Protein AF-A0A962R7C5-F1 (afdb_monomer)

Radius of gyration: 18.53 Å; Cα contacts (8 Å, |Δi|>4): 18; chains: 1; bounding box: 43×29×45 Å

Foldseek 3Di:
DDDDDDDDDPVVVVVLVVVCVVVVHDSVVSVVVVVVVVVVVVVVVVVCVVCVVVCVVVPHPDPVVVVVVPD

Nearest PDB structures (foldseek):
  4d8j-assembly1_A  TM=6.678E-01  e=1.525E+00  Escherichia coli

Mean predicted aligned error: 5.5 Å

Sequence (71 aa):
MTTLTLRIDDQMATDLQRIADMQHRTKSDVAREMLRKDIALEKYRQLRQKALPLAEAAGYLTDEDVFEDIS

Secondary structure (DSSP, 8-state):
---------HHHHHHHHHHHHHTT--HHHHHHHHHHHHHHHHHHHHHHHHHHHHHHHHT--SHHHHHHHH-

pLDDT: mean 92.58, std 5.39, range [62.28, 97.44]

Solvent-accessible surface area (backbone atoms only — not comparable to full-atom values): 4304 Å² total; per-residue (Å²): 140,86,87,84,90,79,91,74,57,72,64,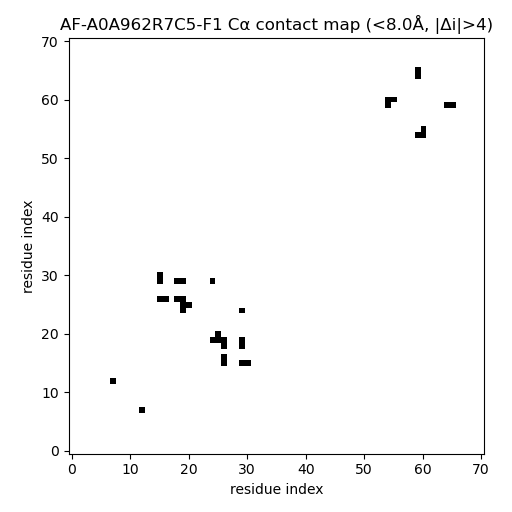59,55,48,53,43,42,54,52,10,62,78,66,76,48,51,48,67,58,50,52,52,50,53,52,49,52,51,54,50,51,52,52,47,52,57,49,47,67,65,44,46,68,56,35,48,74,72,69,36,88,47,75,61,56,52,48,69,76,76,104

Structure (mmCIF, N/CA/C/O backbone):
data_AF-A0A962R7C5-F1
#
_entry.id   AF-A0A962R7C5-F1
#
loop_
_atom_site.group_PDB
_atom_site.id
_atom_site.type_symbol
_atom_site.label_atom_id
_atom_site.label_alt_id
_atom_site.label_comp_id
_atom_site.label_asym_id
_atom_site.label_entity_id
_atom_site.label_seq_id
_atom_site.pdbx_PDB_ins_code
_atom_site.Cartn_x
_atom_site.Cartn_y
_atom_site.Cartn_z
_atom_site.occupancy
_atom_site.B_iso_or_equiv
_atom_site.auth_seq_id
_atom_site.auth_comp_id
_atom_site.auth_asym_id
_atom_site.auth_atom_id
_atom_site.pdbx_PDB_model_num
ATOM 1 N N . MET A 1 1 ? 2.140 19.174 -7.374 1.00 62.28 1 MET A N 1
AT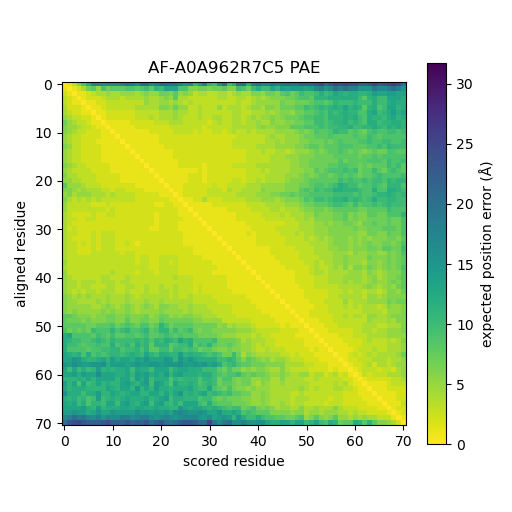OM 2 C CA . MET A 1 1 ? 2.748 17.826 -7.361 1.00 62.28 1 MET A CA 1
ATOM 3 C C . MET A 1 1 ? 3.896 17.843 -6.374 1.00 62.28 1 MET A C 1
ATOM 5 O O . MET A 1 1 ? 4.635 18.816 -6.368 1.00 62.28 1 MET A O 1
ATOM 9 N N . THR A 1 2 ? 4.017 16.821 -5.534 1.00 87.62 2 THR A N 1
ATOM 10 C CA . THR A 1 2 ? 5.168 16.629 -4.645 1.00 87.62 2 THR A CA 1
ATOM 11 C C . THR A 1 2 ? 6.008 15.474 -5.183 1.00 87.62 2 THR A C 1
ATOM 13 O O . THR A 1 2 ? 5.460 14.474 -5.649 1.00 87.62 2 THR A O 1
ATOM 16 N N . THR A 1 3 ? 7.330 15.627 -5.166 1.00 89.25 3 THR A N 1
ATOM 17 C CA . THR A 1 3 ? 8.269 14.608 -5.650 1.00 89.25 3 THR A CA 1
ATOM 18 C C . THR A 1 3 ? 8.885 13.899 -4.454 1.00 89.25 3 THR A C 1
ATOM 20 O O . THR A 1 3 ? 9.406 14.552 -3.553 1.00 89.25 3 THR A O 1
ATOM 23 N N . LEU A 1 4 ? 8.827 12.569 -4.450 1.00 89.19 4 LEU A N 1
ATOM 24 C CA . LEU A 1 4 ? 9.502 11.717 -3.477 1.00 89.19 4 LEU A CA 1
ATOM 25 C C . LEU A 1 4 ? 10.626 10.972 -4.198 1.00 89.19 4 LEU A C 1
ATOM 27 O O . LEU A 1 4 ? 10.355 10.171 -5.092 1.00 89.19 4 LEU A O 1
ATOM 31 N N . THR A 1 5 ? 11.871 11.223 -3.801 1.00 92.06 5 THR A N 1
ATOM 32 C CA . THR A 1 5 ? 13.032 10.459 -4.269 1.00 92.06 5 THR A CA 1
ATOM 33 C C . THR A 1 5 ? 13.383 9.436 -3.201 1.00 92.06 5 THR A C 1
ATOM 35 O O . THR A 1 5 ? 13.694 9.808 -2.072 1.00 92.06 5 THR A O 1
ATOM 38 N N . LEU A 1 6 ? 13.324 8.153 -3.546 1.00 89.69 6 LEU A N 1
ATOM 39 C CA . LEU A 1 6 ? 13.604 7.053 -2.628 1.00 89.69 6 LEU A CA 1
ATOM 40 C C . LEU A 1 6 ? 14.584 6.068 -3.271 1.00 89.69 6 LEU A C 1
ATOM 42 O O . LEU A 1 6 ? 14.559 5.864 -4.486 1.00 89.69 6 LEU A O 1
ATOM 46 N N . ARG A 1 7 ? 15.471 5.487 -2.462 1.00 94.44 7 ARG A N 1
ATOM 47 C CA . ARG A 1 7 ? 16.389 4.433 -2.910 1.00 94.44 7 ARG A CA 1
ATOM 48 C C . ARG A 1 7 ? 15.666 3.093 -2.858 1.00 94.44 7 ARG A C 1
ATOM 50 O O . ARG A 1 7 ? 15.016 2.799 -1.861 1.00 94.44 7 ARG A O 1
ATOM 57 N N . ILE A 1 8 ? 15.808 2.309 -3.917 1.00 93.50 8 ILE A N 1
ATOM 58 C CA . ILE A 1 8 ? 15.318 0.933 -4.019 1.00 93.50 8 ILE A CA 1
ATOM 59 C C . ILE A 1 8 ? 16.461 0.056 -4.503 1.00 93.50 8 ILE A C 1
ATOM 61 O O . ILE A 1 8 ? 17.364 0.556 -5.177 1.00 93.50 8 ILE A O 1
ATOM 65 N N . ASP A 1 9 ? 16.425 -1.223 -4.154 1.00 96.81 9 ASP A N 1
ATOM 66 C CA . ASP A 1 9 ? 17.331 -2.203 -4.739 1.00 96.81 9 ASP A CA 1
ATOM 67 C C . ASP A 1 9 ? 16.955 -2.527 -6.201 1.00 96.81 9 ASP A C 1
ATOM 69 O O . ASP A 1 9 ? 15.865 -2.201 -6.694 1.00 96.81 9 ASP A O 1
ATOM 73 N N . ASP A 1 10 ? 17.892 -3.157 -6.909 1.00 96.12 10 ASP A N 1
ATOM 74 C CA . ASP A 1 10 ? 17.748 -3.485 -8.331 1.00 96.12 10 ASP A CA 1
ATOM 75 C C . ASP A 1 10 ? 16.637 -4.513 -8.587 1.00 96.12 10 ASP A C 1
ATOM 77 O O . ASP A 1 10 ? 15.986 -4.495 -9.639 1.00 96.12 10 ASP A O 1
ATOM 81 N N . GLN A 1 11 ? 16.377 -5.387 -7.612 1.00 97.12 11 GLN A N 1
ATOM 82 C CA . GLN A 1 11 ? 15.342 -6.410 -7.709 1.00 97.12 11 GLN A CA 1
ATOM 83 C C . GLN A 1 11 ? 13.955 -5.761 -7.711 1.00 97.12 11 GLN A C 1
ATOM 85 O O . GLN A 1 11 ? 13.170 -5.970 -8.636 1.00 97.12 11 GLN A O 1
ATOM 90 N N . MET A 1 12 ? 13.689 -4.874 -6.753 1.00 94.94 12 MET A N 1
ATOM 91 C CA . MET A 1 12 ? 12.459 -4.096 -6.668 1.00 94.94 12 MET A CA 1
ATOM 92 C C . MET A 1 12 ? 12.263 -3.218 -7.908 1.00 94.94 12 MET A C 1
ATOM 94 O O . MET A 1 12 ? 11.149 -3.104 -8.425 1.00 94.94 12 MET A O 1
ATOM 98 N N . ALA A 1 13 ? 13.333 -2.605 -8.425 1.00 94.50 13 ALA A N 1
ATOM 99 C CA . ALA A 1 13 ? 13.260 -1.827 -9.658 1.00 94.50 13 ALA A CA 1
ATOM 100 C C . ALA A 1 13 ? 12.816 -2.679 -10.859 1.00 94.50 13 ALA A C 1
ATOM 102 O O . ALA A 1 13 ? 12.015 -2.201 -11.670 1.00 94.50 13 ALA A O 1
ATOM 103 N N . THR A 1 14 ? 13.320 -3.911 -10.946 1.00 96.88 14 THR A N 1
ATOM 104 C CA . THR A 1 14 ? 13.004 -4.885 -11.999 1.00 96.88 14 THR A CA 1
ATOM 105 C C . THR A 1 14 ? 11.572 -5.398 -11.876 1.00 96.88 14 THR A C 1
ATOM 107 O O . THR A 1 14 ? 10.843 -5.445 -12.868 1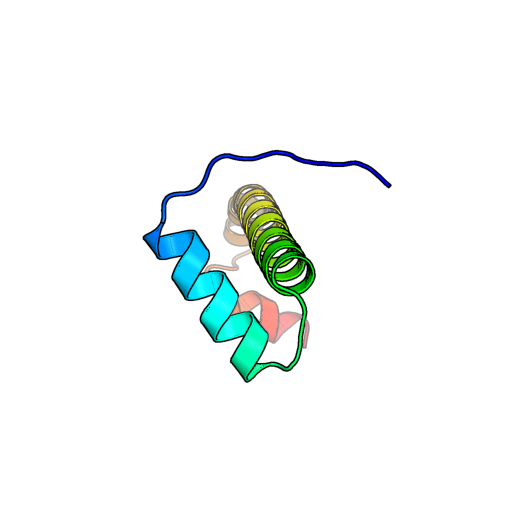.00 96.88 14 THR A O 1
ATOM 110 N N . ASP A 1 15 ? 11.133 -5.726 -10.663 1.00 96.25 15 ASP A N 1
ATOM 111 C CA . ASP A 1 15 ? 9.782 -6.228 -10.415 1.00 96.25 15 ASP A CA 1
ATOM 112 C C . ASP A 1 15 ? 8.722 -5.162 -10.709 1.00 96.25 15 ASP A C 1
ATOM 114 O O . ASP A 1 15 ? 7.731 -5.445 -11.385 1.00 96.25 15 ASP A O 1
ATOM 118 N N . LEU A 1 16 ? 8.966 -3.908 -10.309 1.00 95.62 16 LEU A N 1
ATOM 119 C CA . LEU A 1 16 ? 8.094 -2.786 -10.661 1.00 95.62 16 LEU A CA 1
ATOM 120 C C . LEU A 1 16 ? 7.999 -2.581 -12.175 1.00 95.62 16 LEU A C 1
ATOM 122 O O . LEU A 1 16 ? 6.913 -2.289 -12.674 1.00 95.62 16 LEU A O 1
ATOM 126 N N . GLN A 1 17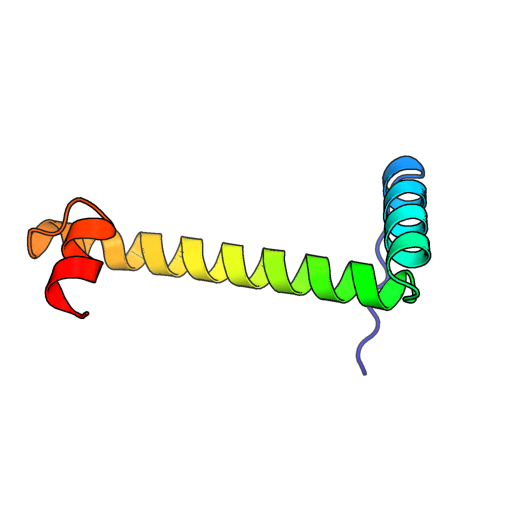 ? 9.111 -2.727 -12.902 1.00 96.25 17 GLN A N 1
ATOM 127 C CA . GLN A 1 17 ? 9.112 -2.587 -14.357 1.00 96.25 17 GLN A CA 1
ATOM 128 C C . GLN A 1 17 ? 8.294 -3.699 -15.020 1.00 96.25 17 GLN A C 1
ATOM 130 O O . GLN A 1 17 ? 7.413 -3.404 -15.819 1.00 96.25 17 GLN A O 1
ATOM 135 N N . ARG A 1 18 ? 8.499 -4.959 -14.618 1.00 97.38 18 ARG A N 1
ATOM 136 C CA . ARG A 1 18 ? 7.752 -6.103 -15.160 1.00 97.38 18 ARG A CA 1
ATOM 137 C C . ARG A 1 18 ? 6.245 -5.941 -14.964 1.00 97.38 18 ARG A C 1
ATOM 139 O O . ARG A 1 18 ? 5.471 -6.170 -15.888 1.00 97.38 18 ARG A O 1
ATOM 146 N N . ILE A 1 19 ? 5.824 -5.521 -13.770 1.00 97.06 19 ILE A N 1
ATOM 147 C CA . ILE A 1 19 ? 4.406 -5.291 -13.461 1.00 97.06 19 ILE A CA 1
ATOM 148 C C . ILE A 1 19 ? 3.849 -4.135 -14.299 1.00 97.06 19 ILE A C 1
ATOM 150 O O . ILE A 1 19 ? 2.730 -4.223 -14.802 1.00 97.06 19 ILE A O 1
ATOM 154 N N . ALA A 1 20 ? 4.620 -3.058 -14.456 1.00 97.38 20 ALA A N 1
ATOM 155 C CA . ALA A 1 20 ? 4.237 -1.913 -15.273 1.00 97.38 20 ALA A CA 1
ATOM 156 C C . ALA A 1 20 ? 4.041 -2.303 -16.745 1.00 97.38 20 ALA A C 1
ATOM 158 O O . ALA A 1 20 ? 3.012 -1.954 -17.327 1.00 97.38 20 ALA A O 1
ATOM 159 N N . ASP A 1 21 ? 4.951 -3.105 -17.300 1.00 97.44 21 ASP A N 1
ATOM 160 C CA . ASP A 1 21 ? 4.869 -3.611 -18.671 1.00 97.44 21 ASP A CA 1
ATOM 161 C C . ASP A 1 21 ? 3.638 -4.510 -18.864 1.00 97.44 21 ASP A C 1
ATOM 163 O O . ASP A 1 21 ? 2.873 -4.314 -19.808 1.00 97.44 21 ASP A O 1
ATOM 167 N N . MET A 1 22 ? 3.388 -5.435 -17.928 1.00 96.94 22 MET A N 1
ATOM 168 C CA . MET A 1 22 ? 2.214 -6.322 -17.954 1.00 96.94 22 MET A CA 1
ATOM 169 C C . MET A 1 22 ? 0.881 -5.567 -17.891 1.00 96.94 22 MET A C 1
ATOM 171 O O . MET A 1 22 ? -0.119 -6.043 -18.422 1.00 96.94 22 MET A O 1
ATOM 175 N N . GLN A 1 23 ? 0.845 -4.416 -17.216 1.00 95.75 23 GLN A N 1
ATOM 176 C CA . GLN A 1 23 ? -0.368 -3.609 -17.058 1.00 95.75 23 GLN A CA 1
ATOM 177 C C . GLN A 1 23 ? -0.472 -2.465 -18.074 1.00 95.75 23 GLN A C 1
ATOM 179 O O . GLN A 1 23 ? -1.432 -1.700 -18.004 1.00 95.75 23 GLN A O 1
ATOM 184 N N . HIS A 1 24 ? 0.497 -2.317 -18.985 1.00 96.12 24 HIS A N 1
ATOM 185 C CA . HIS A 1 24 ? 0.608 -1.178 -19.905 1.00 96.12 24 HIS A CA 1
ATOM 186 C C . HIS A 1 24 ? 0.576 0.185 -19.190 1.00 96.12 24 HIS A C 1
ATOM 188 O O . HIS A 1 24 ? -0.110 1.122 -19.602 1.00 96.12 24 HIS A O 1
ATOM 194 N N . ARG A 1 25 ? 1.312 0.298 -18.081 1.00 96.50 25 ARG A N 1
ATOM 195 C CA . ARG A 1 25 ? 1.371 1.494 -17.227 1.00 96.50 25 ARG A CA 1
ATOM 196 C C . ARG A 1 25 ? 2.805 1.943 -17.012 1.00 96.50 25 ARG A C 1
ATOM 198 O O . ARG A 1 25 ? 3.746 1.212 -17.287 1.00 96.50 25 ARG A O 1
ATOM 205 N N . THR A 1 26 ? 2.990 3.153 -16.489 1.00 95.62 26 THR A N 1
ATOM 206 C CA . THR A 1 26 ? 4.332 3.612 -16.116 1.00 95.62 26 THR A CA 1
ATOM 207 C C . THR A 1 26 ? 4.766 3.007 -14.780 1.00 95.62 26 THR A C 1
ATOM 209 O O . THR A 1 26 ? 3.950 2.786 -13.879 1.00 95.62 26 THR A O 1
ATOM 212 N N . LYS A 1 27 ? 6.079 2.814 -14.607 1.00 93.81 27 LYS A N 1
ATOM 213 C CA . LYS A 1 27 ? 6.674 2.352 -13.343 1.00 93.81 27 LYS A CA 1
ATOM 214 C C . LYS A 1 27 ? 6.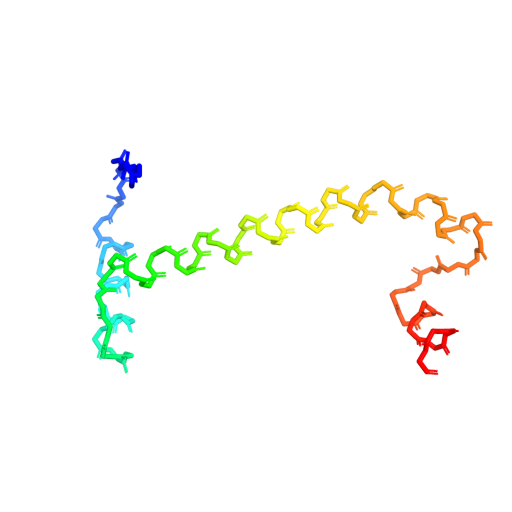263 3.228 -12.153 1.00 93.81 27 LYS A C 1
ATOM 216 O O . LYS A 1 27 ? 5.958 2.721 -11.076 1.00 93.81 27 LYS A O 1
ATOM 221 N N . SER A 1 28 ? 6.206 4.546 -12.354 1.00 93.38 28 SER A N 1
ATOM 222 C CA . SER A 1 28 ? 5.780 5.502 -11.327 1.00 93.38 28 SER A CA 1
ATOM 223 C C . SER A 1 28 ? 4.297 5.384 -10.976 1.00 93.38 28 SER A C 1
ATOM 225 O O . SER A 1 28 ? 3.945 5.584 -9.816 1.00 93.38 28 SER A O 1
ATOM 227 N N . ASP A 1 29 ? 3.424 5.055 -11.932 1.00 94.81 29 ASP A N 1
ATOM 228 C CA . ASP A 1 29 ? 1.996 4.868 -11.653 1.00 94.81 29 ASP A CA 1
ATOM 229 C C . ASP A 1 29 ? 1.739 3.608 -10.833 1.00 94.81 29 ASP A C 1
ATOM 231 O O . ASP A 1 29 ? 0.980 3.667 -9.863 1.00 94.81 29 ASP A O 1
ATOM 235 N N . VAL A 1 30 ? 2.407 2.502 -11.175 1.00 95.75 30 VAL A N 1
ATOM 236 C CA . VAL A 1 30 ? 2.344 1.253 -10.402 1.00 95.75 30 VAL A CA 1
ATOM 237 C C . VAL A 1 30 ? 2.887 1.469 -8.992 1.00 95.75 30 VAL A C 1
ATOM 239 O O . VAL A 1 30 ? 2.198 1.162 -8.020 1.00 95.75 30 VAL A O 1
ATOM 242 N N . ALA A 1 31 ? 4.070 2.079 -8.862 1.00 94.44 31 ALA A N 1
ATOM 243 C CA . ALA A 1 31 ? 4.661 2.374 -7.558 1.00 94.44 31 ALA A CA 1
ATOM 244 C C . ALA A 1 31 ? 3.739 3.256 -6.700 1.00 94.44 31 ALA A C 1
ATOM 246 O O . ALA A 1 31 ? 3.524 2.980 -5.521 1.00 94.44 31 ALA A O 1
ATOM 247 N N . ARG A 1 32 ? 3.137 4.295 -7.294 1.00 94.38 32 ARG A N 1
ATOM 248 C CA . ARG A 1 32 ? 2.208 5.184 -6.586 1.00 94.38 32 ARG A CA 1
ATOM 249 C C . ARG A 1 32 ? 0.950 4.452 -6.126 1.00 94.38 32 ARG A C 1
ATOM 251 O O . ARG A 1 32 ? 0.461 4.728 -5.034 1.00 94.38 32 ARG A O 1
ATOM 258 N N . GLU A 1 33 ? 0.401 3.557 -6.940 1.00 95.12 33 GLU A N 1
ATOM 259 C CA . GLU A 1 33 ? -0.762 2.762 -6.543 1.00 95.12 33 GLU A CA 1
ATOM 260 C C . GLU A 1 33 ? -0.432 1.800 -5.404 1.00 95.12 33 GLU A C 1
ATOM 262 O O . GLU A 1 33 ? -1.173 1.751 -4.423 1.00 95.12 33 GLU A O 1
ATOM 267 N N . MET A 1 34 ? 0.680 1.073 -5.507 1.00 94.75 34 MET A N 1
ATOM 268 C CA . MET A 1 34 ? 1.117 0.147 -4.464 1.00 94.75 34 MET A CA 1
ATOM 269 C C . MET A 1 34 ? 1.344 0.874 -3.135 1.00 94.75 34 MET A C 1
ATOM 271 O O . MET A 1 34 ? 0.798 0.457 -2.117 1.00 94.75 34 MET A O 1
ATOM 275 N N . LEU A 1 35 ? 2.034 2.021 -3.156 1.00 94.75 35 LEU A N 1
ATOM 276 C CA . LEU A 1 35 ? 2.223 2.858 -1.966 1.00 94.75 35 LEU A CA 1
ATOM 277 C C . LEU A 1 35 ? 0.894 3.345 -1.379 1.00 94.75 35 LEU A C 1
ATOM 279 O O . LEU A 1 35 ? 0.728 3.369 -0.165 1.00 94.75 35 LEU A O 1
ATOM 283 N N . ARG A 1 36 ? -0.083 3.721 -2.215 1.00 95.62 36 ARG A N 1
ATOM 284 C CA . ARG A 1 36 ? -1.413 4.118 -1.722 1.00 95.62 36 ARG A CA 1
ATOM 285 C C . ARG A 1 36 ? -2.136 2.971 -1.027 1.00 95.62 36 ARG A C 1
ATOM 287 O O . ARG A 1 36 ? -2.744 3.212 0.013 1.00 95.62 36 ARG A O 1
ATOM 294 N N . LYS A 1 37 ? -2.081 1.760 -1.590 1.00 96.44 37 LYS A N 1
ATOM 295 C CA . LYS A 1 37 ? -2.687 0.565 -0.987 1.00 96.44 37 LYS A CA 1
ATOM 296 C C . LYS A 1 37 ? -2.052 0.257 0.365 1.00 96.44 37 LYS A C 1
ATOM 298 O O . LYS A 1 37 ? -2.778 0.046 1.329 1.00 96.44 37 LYS A O 1
ATOM 303 N N . ASP A 1 38 ? -0.727 0.319 0.446 1.00 96.19 38 ASP A N 1
ATOM 304 C CA . ASP A 1 38 ? -0.001 0.048 1.686 1.00 96.19 38 ASP A CA 1
ATOM 305 C C . ASP A 1 38 ? -0.286 1.103 2.770 1.00 96.19 38 ASP A C 1
ATOM 307 O O . ASP A 1 38 ? -0.638 0.764 3.897 1.00 96.19 38 ASP A O 1
ATOM 311 N N . ILE A 1 39 ? -0.296 2.393 2.410 1.00 96.56 39 ILE A N 1
ATOM 312 C CA . ILE A 1 39 ? -0.691 3.475 3.329 1.00 96.56 39 ILE A CA 1
ATOM 313 C C . ILE A 1 39 ? -2.134 3.293 3.820 1.00 96.56 39 ILE A C 1
ATOM 315 O O . ILE A 1 39 ? -2.427 3.548 4.989 1.00 96.56 39 ILE A O 1
ATOM 319 N N . ALA A 1 40 ? -3.060 2.901 2.941 1.00 96.81 40 ALA A N 1
ATOM 320 C CA . ALA A 1 40 ? -4.449 2.662 3.324 1.00 96.81 40 ALA A CA 1
ATOM 321 C C . ALA A 1 40 ? -4.570 1.476 4.289 1.00 96.81 40 ALA A C 1
ATOM 323 O O . ALA A 1 40 ? -5.288 1.573 5.284 1.00 96.81 40 ALA A O 1
ATOM 324 N N . LEU A 1 41 ? -3.827 0.398 4.034 1.00 97.19 41 LEU A N 1
ATOM 325 C CA . LEU A 1 41 ? -3.773 -0.771 4.903 1.00 97.19 41 LEU A CA 1
ATOM 326 C C . LEU A 1 41 ? -3.207 -0.418 6.281 1.00 97.19 41 LEU A C 1
ATOM 328 O O . LEU A 1 41 ? -3.761 -0.828 7.297 1.00 97.19 41 LEU A O 1
ATOM 332 N N . GLU A 1 42 ? -2.159 0.400 6.331 1.00 97.00 42 GLU A N 1
ATOM 333 C CA . GLU A 1 42 ? -1.570 0.835 7.594 1.00 97.00 42 GLU A CA 1
ATOM 334 C C . GLU A 1 42 ? -2.526 1.727 8.398 1.00 97.00 42 GLU A C 1
ATOM 336 O O . GLU A 1 42 ? -2.709 1.538 9.601 1.00 97.00 42 GLU A O 1
ATOM 341 N N . LYS A 1 43 ? -3.239 2.641 7.727 1.00 96.25 43 LYS A N 1
ATOM 342 C CA . LYS A 1 43 ? -4.313 3.425 8.358 1.00 96.25 43 LYS A CA 1
ATOM 343 C C . LYS A 1 43 ? -5.430 2.538 8.900 1.00 96.25 43 LYS A C 1
ATOM 345 O O . LYS A 1 43 ? -5.917 2.784 10.002 1.00 96.25 43 LYS A O 1
ATOM 350 N N . TYR A 1 44 ? -5.828 1.517 8.143 1.00 95.38 44 TYR A N 1
ATOM 351 C CA . TYR A 1 44 ? -6.830 0.552 8.580 1.00 95.38 44 TYR A CA 1
ATOM 352 C C . TYR A 1 44 ? -6.365 -0.209 9.825 1.00 95.38 44 TYR A C 1
ATOM 354 O O . TYR A 1 44 ? -7.105 -0.266 10.801 1.00 95.38 44 TYR A O 1
ATOM 362 N N . ARG A 1 45 ? -5.125 -0.717 9.848 1.00 95.31 45 ARG A N 1
ATOM 363 C CA . ARG A 1 45 ? -4.562 -1.411 11.021 1.00 95.31 45 ARG A CA 1
ATOM 364 C C . ARG A 1 45 ? -4.578 -0.52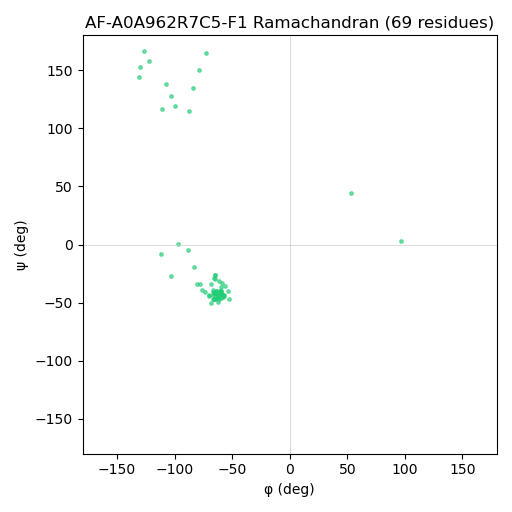9 12.267 1.00 95.31 45 ARG A C 1
ATOM 366 O O . ARG A 1 45 ? -5.000 -0.984 13.327 1.00 95.31 45 ARG A O 1
ATOM 373 N N . GLN A 1 46 ? -4.182 0.736 12.131 1.00 95.81 46 GLN A N 1
ATOM 374 C CA . GLN A 1 46 ? -4.217 1.697 13.237 1.00 95.81 46 GLN A CA 1
ATOM 375 C C . GLN A 1 46 ? -5.639 1.965 13.735 1.0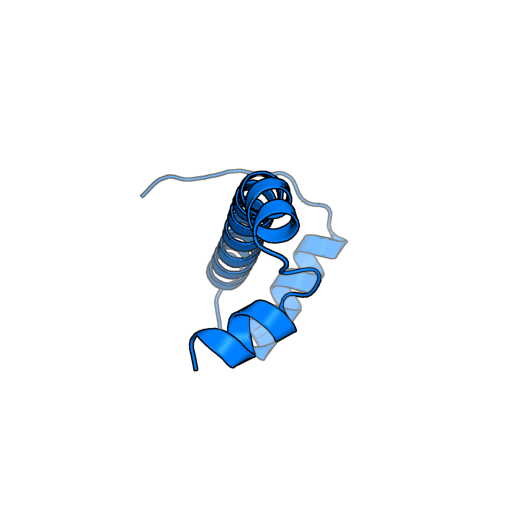0 95.81 46 GLN A C 1
ATOM 377 O O . GLN A 1 46 ? -5.858 2.089 14.939 1.00 95.81 46 GLN A O 1
ATOM 382 N N . LEU A 1 47 ? -6.611 2.068 12.826 1.00 94.69 47 LEU A N 1
ATOM 383 C CA . LEU A 1 47 ? -8.011 2.244 13.199 1.00 94.69 47 LEU A CA 1
ATOM 384 C C . LEU A 1 47 ? -8.552 0.995 13.900 1.00 94.69 47 LEU A C 1
ATOM 386 O O . LEU A 1 47 ? -9.143 1.110 14.971 1.00 94.69 47 LEU A O 1
ATOM 390 N N . ARG A 1 48 ? -8.286 -0.188 13.341 1.00 91.69 48 ARG A N 1
ATOM 391 C CA . ARG A 1 48 ? -8.680 -1.478 13.911 1.00 91.69 48 ARG A CA 1
ATOM 392 C C . ARG A 1 48 ? -8.120 -1.658 15.316 1.00 91.69 48 ARG A C 1
ATOM 394 O O . ARG A 1 48 ? -8.867 -2.034 16.204 1.00 91.69 48 ARG A O 1
ATOM 401 N N . GLN A 1 49 ? -6.856 -1.308 15.558 1.00 92.88 49 GLN A N 1
ATOM 402 C CA . GLN A 1 49 ? -6.257 -1.386 16.895 1.00 92.88 49 GLN A CA 1
ATOM 403 C C . GLN A 1 49 ? -6.997 -0.527 17.934 1.00 92.88 49 GLN A C 1
ATOM 405 O O . GLN A 1 49 ? -7.073 -0.902 19.100 1.00 92.88 49 GLN A O 1
ATOM 410 N N . LYS A 1 50 ? -7.552 0.618 17.522 1.00 93.44 50 LYS A N 1
ATOM 411 C CA . LYS A 1 50 ? -8.347 1.489 18.401 1.00 93.44 50 LYS A CA 1
ATOM 412 C C . LYS A 1 50 ? -9.781 0.995 18.573 1.00 93.44 50 LYS A C 1
ATOM 414 O O . LYS A 1 50 ? -10.359 1.199 19.633 1.00 93.44 50 LYS A O 1
ATOM 419 N N . ALA A 1 51 ? -10.351 0.393 17.533 1.00 91.25 51 ALA A N 1
ATOM 420 C CA . ALA A 1 51 ? -11.722 -0.100 17.536 1.00 91.25 51 ALA A CA 1
ATOM 421 C C . ALA A 1 51 ? -11.863 -1.437 18.277 1.00 91.25 51 ALA A C 1
ATOM 423 O O . ALA A 1 51 ? -12.871 -1.640 18.943 1.00 91.25 51 ALA A O 1
ATOM 424 N N . LEU A 1 52 ? -10.853 -2.311 18.209 1.00 91.25 52 LEU A N 1
ATOM 425 C CA . LEU A 1 52 ? -10.910 -3.673 18.744 1.00 91.25 52 LEU A CA 1
ATOM 426 C C . LEU A 1 52 ? -11.337 -3.735 20.224 1.00 91.25 52 LEU A C 1
ATOM 428 O O . LEU A 1 52 ? -12.277 -4.465 20.509 1.00 91.25 52 LEU A O 1
ATOM 432 N N . PRO A 1 53 ? -10.787 -2.923 21.152 1.00 91.06 53 PRO A N 1
ATOM 433 C CA . PRO A 1 53 ? -11.208 -2.977 22.556 1.00 91.06 53 PRO A CA 1
ATOM 434 C C . PRO A 1 53 ? -12.667 -2.550 22.773 1.00 91.06 53 PRO A C 1
ATOM 436 O O . PRO A 1 53 ? -13.321 -3.000 23.709 1.00 91.06 53 PRO A O 1
ATOM 439 N N . LEU A 1 54 ? -13.180 -1.654 21.922 1.00 92.12 54 LEU A N 1
ATOM 440 C CA . LEU A 1 54 ? -14.573 -1.207 21.975 1.00 92.12 54 LEU A CA 1
ATOM 441 C C . LEU A 1 54 ? -15.508 -2.271 21.391 1.00 92.12 54 LEU A C 1
ATOM 443 O O . LEU A 1 54 ? -16.588 -2.492 21.928 1.00 92.12 54 LEU A O 1
ATOM 447 N N . ALA A 1 55 ? -15.075 -2.926 20.312 1.00 89.31 55 ALA A N 1
ATOM 448 C CA . ALA A 1 55 ? -15.792 -4.016 19.665 1.00 89.31 55 A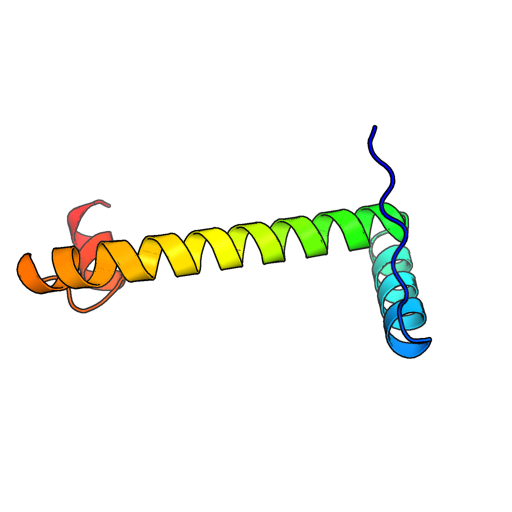LA A CA 1
ATOM 449 C C . ALA A 1 55 ? -15.910 -5.232 20.600 1.00 89.31 55 ALA A C 1
ATOM 451 O O . ALA A 1 55 ? -17.016 -5.717 20.821 1.00 89.31 55 ALA A O 1
ATOM 452 N N . GLU A 1 56 ? -14.812 -5.627 21.253 1.00 90.00 56 GLU A N 1
ATOM 453 C CA . GLU A 1 56 ? -14.794 -6.707 22.248 1.00 90.00 56 GLU A CA 1
ATOM 454 C C . GLU A 1 56 ? -15.724 -6.405 23.433 1.00 90.00 56 GLU A C 1
ATOM 456 O O . GLU A 1 56 ? -16.488 -7.269 23.861 1.00 90.00 56 GLU A O 1
ATOM 461 N N . ALA A 1 57 ? -15.723 -5.163 23.937 1.00 91.31 57 ALA A N 1
ATOM 462 C CA . ALA A 1 57 ? -16.630 -4.739 25.006 1.00 91.31 57 ALA A CA 1
ATOM 463 C C . ALA A 1 57 ? -18.112 -4.749 24.585 1.00 91.31 57 ALA A C 1
ATOM 465 O O . ALA A 1 57 ? -18.991 -4.886 25.436 1.00 91.31 57 ALA A O 1
ATOM 466 N N . ALA A 1 58 ? -18.386 -4.603 23.287 1.00 89.12 58 ALA A N 1
ATOM 467 C CA . ALA A 1 58 ? -19.719 -4.692 22.701 1.00 89.12 58 ALA A CA 1
ATOM 468 C C . ALA A 1 58 ? -20.117 -6.126 22.297 1.00 89.12 58 ALA A C 1
ATOM 470 O O . ALA A 1 58 ? -21.263 -6.335 21.913 1.00 89.12 58 ALA A O 1
ATOM 471 N N . GLY A 1 59 ? -19.216 -7.109 22.427 1.00 91.06 59 GLY A N 1
ATOM 472 C CA . GLY A 1 59 ? -19.482 -8.518 22.125 1.00 91.06 59 GLY A CA 1
ATOM 473 C C . GLY A 1 59 ? -19.055 -8.985 20.730 1.00 91.06 59 GLY A C 1
ATOM 474 O O . GLY A 1 59 ? -19.261 -10.154 20.421 1.00 91.06 59 GLY A O 1
ATOM 475 N N . TYR A 1 60 ? -18.431 -8.127 19.919 1.00 90.00 60 TYR A N 1
ATOM 476 C CA . TYR A 1 60 ? -17.890 -8.499 18.609 1.00 90.00 60 TYR A CA 1
ATOM 477 C C . TYR A 1 60 ? -16.461 -9.034 18.761 1.00 90.00 60 TYR A C 1
ATOM 479 O O . TYR A 1 60 ? -15.553 -8.298 19.160 1.00 90.00 60 TYR A O 1
ATOM 487 N N . LEU A 1 61 ? -16.254 -10.313 18.448 1.00 85.75 61 LEU A N 1
ATOM 488 C CA . LEU A 1 61 ? -14.956 -10.994 18.533 1.00 85.75 61 LEU A CA 1
ATOM 489 C C . LEU A 1 61 ? -14.301 -11.165 17.163 1.00 85.75 61 LEU A C 1
ATOM 491 O O . LEU A 1 61 ? -13.073 -11.245 17.062 1.00 85.75 61 LEU A O 1
ATOM 495 N N . THR A 1 62 ? -15.111 -11.233 16.112 1.00 87.56 62 THR A N 1
ATOM 496 C CA . THR A 1 62 ? -14.660 -11.381 14.735 1.00 87.56 62 THR A CA 1
ATOM 497 C C . THR A 1 62 ? -15.166 -10.241 13.866 1.00 87.56 62 THR A C 1
ATOM 499 O O . THR A 1 62 ? -16.151 -9.576 14.181 1.00 87.56 62 THR A O 1
ATOM 502 N N . ASP A 1 63 ? -14.477 -10.008 12.748 1.00 84.94 63 ASP A N 1
ATOM 503 C CA . ASP A 1 63 ? -14.956 -9.041 11.762 1.00 84.94 63 ASP A CA 1
ATOM 504 C C . ASP A 1 63 ? -16.295 -9.518 11.143 1.00 84.94 63 ASP A C 1
ATOM 506 O O . ASP A 1 63 ? -17.100 -8.682 10.748 1.00 84.94 63 ASP A O 1
ATOM 510 N N . GLU A 1 64 ? -16.563 -10.835 11.119 1.00 87.88 64 GLU A N 1
ATOM 511 C CA . GLU A 1 64 ? -17.826 -11.424 10.639 1.00 87.88 64 GLU A CA 1
ATOM 512 C C . GLU A 1 64 ? -19.012 -11.016 11.520 1.00 87.88 64 GLU A C 1
ATOM 514 O O . GLU A 1 64 ? -20.033 -10.595 10.987 1.00 87.88 64 GLU A O 1
ATOM 519 N N . ASP A 1 65 ? -18.841 -11.025 12.849 1.00 87.06 65 ASP A N 1
ATOM 520 C CA . ASP A 1 65 ? -19.888 -10.613 13.799 1.00 87.06 65 ASP A CA 1
ATOM 521 C C . ASP A 1 65 ? -20.367 -9.179 13.504 1.00 87.06 65 ASP A C 1
ATOM 523 O O . ASP A 1 65 ? -21.540 -8.846 13.643 1.00 87.06 65 ASP A O 1
ATOM 527 N N . VAL A 1 66 ? -19.446 -8.311 13.071 1.00 86.25 66 VAL A N 1
ATOM 528 C CA . VAL A 1 66 ? -19.767 -6.931 12.690 1.00 86.25 66 VAL A CA 1
ATOM 529 C C . VAL A 1 66 ? -20.494 -6.889 11.348 1.00 86.25 66 VAL A C 1
ATOM 531 O O . VAL A 1 66 ? -21.416 -6.092 11.190 1.00 86.25 66 VAL A O 1
ATOM 534 N N . PHE A 1 67 ? -20.078 -7.703 10.372 1.00 88.94 67 PHE A N 1
ATOM 535 C CA . PHE A 1 67 ? -20.709 -7.741 9.052 1.00 88.94 67 PHE A CA 1
ATOM 536 C C . PHE A 1 67 ? -22.138 -8.280 9.102 1.00 88.94 67 PHE A C 1
ATOM 538 O O . PHE A 1 67 ? -22.986 -7.721 8.405 1.00 88.94 67 PHE A O 1
ATOM 545 N N . GLU A 1 68 ? -22.408 -9.301 9.917 1.00 90.62 68 GLU A N 1
ATOM 546 C CA . GLU A 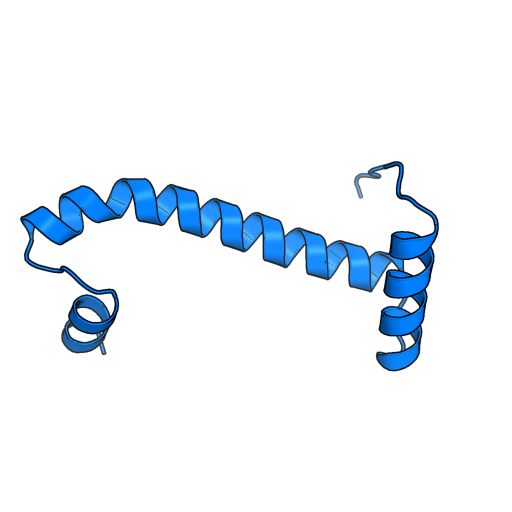1 68 ? -23.756 -9.847 10.120 1.00 90.62 68 GLU A CA 1
ATOM 547 C C . GLU A 1 68 ? -24.732 -8.790 10.666 1.00 90.62 68 GLU A C 1
ATOM 549 O O . GLU A 1 68 ? -25.882 -8.746 10.236 1.00 90.62 68 GLU A O 1
ATOM 554 N N . ASP A 1 69 ? -24.268 -7.893 11.542 1.00 88.69 69 ASP A N 1
ATOM 555 C CA . ASP A 1 69 ? -25.118 -6.881 12.186 1.00 88.69 69 ASP A CA 1
ATOM 556 C C . ASP A 1 69 ? -25.355 -5.611 11.343 1.00 88.69 69 ASP A C 1
ATOM 558 O O . ASP A 1 69 ? -26.296 -4.857 11.613 1.00 88.69 69 ASP A O 1
ATOM 562 N N . ILE A 1 70 ? -24.519 -5.336 10.331 1.00 88.25 70 ILE A N 1
ATOM 563 C CA . ILE A 1 70 ? -24.618 -4.110 9.507 1.00 88.25 70 ILE A CA 1
ATOM 564 C C . ILE A 1 70 ? -25.032 -4.339 8.047 1.00 88.25 70 ILE A C 1
ATOM 566 O O . ILE A 1 70 ? -25.225 -3.345 7.336 1.00 88.25 70 ILE A O 1
ATOM 570 N N . SER A 1 71 ? -25.115 -5.592 7.585 1.00 75.31 71 SER A N 1
ATOM 571 C CA . SER A 1 71 ? -25.404 -5.940 6.178 1.00 75.31 71 SER A CA 1
ATOM 572 C C . SER A 1 71 ? -26.870 -6.261 5.905 1.00 75.31 71 SER A C 1
ATOM 574 O O . SER A 1 71 ? -27.560 -6.792 6.799 1.00 75.31 71 SER A O 1
#